Protein AF-A0A0F9DWB9-F1 (afdb_monomer_lite)

Structure (mmCIF, N/CA/C/O backbone):
data_AF-A0A0F9DWB9-F1
#
_entry.id   AF-A0A0F9DWB9-F1
#
loop_
_atom_site.group_PDB
_atom_site.id
_atom_site.type_symbol
_atom_site.label_atom_id
_atom_site.label_alt_id
_atom_site.label_comp_id
_atom_site.label_asym_id
_atom_site.label_entity_id
_atom_site.label_seq_id
_atom_site.pdbx_PDB_ins_code
_atom_site.Cartn_x
_atom_site.Cartn_y
_atom_site.Cartn_z
_atom_site.occupancy
_atom_site.B_iso_or_equiv
_atom_site.auth_seq_id
_atom_site.auth_comp_id
_atom_site.auth_asym_id
_atom_site.auth_atom_id
_atom_site.pdbx_PDB_model_num
ATOM 1 N N . ASP A 1 1 ? 3.421 6.775 20.051 1.00 46.47 1 ASP A N 1
ATOM 2 C CA . ASP A 1 1 ? 4.162 7.580 19.074 1.00 46.47 1 ASP A CA 1
ATOM 3 C C . ASP A 1 1 ? 4.202 6.800 17.768 1.00 46.47 1 ASP A C 1
ATOM 5 O O . ASP A 1 1 ? 5.053 5.937 17.593 1.00 46.47 1 ASP A O 1
ATOM 9 N N . LEU A 1 2 ? 3.159 6.958 16.949 1.00 48.91 2 LEU A N 1
ATOM 10 C CA . LEU A 1 2 ? 3.102 6.406 15.597 1.00 48.91 2 LEU A CA 1
ATOM 11 C C . LEU A 1 2 ? 3.330 7.611 14.685 1.00 48.91 2 LEU A C 1
ATOM 13 O O . LEU A 1 2 ? 2.438 8.437 14.523 1.00 48.91 2 LEU A O 1
ATOM 17 N N . GLN A 1 3 ? 4.557 7.777 14.210 1.00 56.69 3 GLN A N 1
ATOM 18 C CA . GLN A 1 3 ? 4.894 8.837 13.265 1.00 56.69 3 GLN A CA 1
ATOM 19 C C . GLN A 1 3 ? 4.605 8.326 11.853 1.00 56.69 3 GLN A C 1
ATOM 21 O O . GLN A 1 3 ? 4.790 7.137 11.589 1.00 56.69 3 GLN A O 1
ATOM 26 N N . VAL A 1 4 ? 4.173 9.206 10.946 1.00 58.97 4 VAL A N 1
ATOM 27 C CA . VAL A 1 4 ? 4.210 8.913 9.506 1.00 58.97 4 VAL A CA 1
ATOM 28 C C . VAL A 1 4 ? 5.681 8.723 9.149 1.00 58.97 4 VAL A C 1
ATOM 30 O O . VAL A 1 4 ? 6.466 9.668 9.200 1.00 58.97 4 VAL A O 1
ATOM 33 N N . VAL A 1 5 ? 6.091 7.484 8.887 1.00 57.12 5 VAL A N 1
ATOM 34 C CA . VAL A 1 5 ? 7.495 7.175 8.608 1.00 57.12 5 VAL A CA 1
ATOM 35 C C . VAL A 1 5 ? 7.701 7.284 7.097 1.00 57.12 5 VAL A C 1
ATOM 37 O O . VAL A 1 5 ? 7.532 6.318 6.363 1.00 57.12 5 VAL A O 1
ATOM 40 N N . GLY A 1 6 ? 7.991 8.504 6.643 1.00 54.81 6 GLY A N 1
ATOM 41 C CA . GLY A 1 6 ? 8.029 8.894 5.231 1.00 54.81 6 GLY A CA 1
ATOM 42 C C . GLY A 1 6 ? 9.441 9.071 4.676 1.00 54.81 6 GLY A C 1
ATOM 43 O O . GLY A 1 6 ? 9.867 10.189 4.393 1.00 54.81 6 GLY A O 1
ATOM 44 N N . SER A 1 7 ? 10.195 7.986 4.514 1.00 52.62 7 SER A N 1
ATOM 45 C CA . SER A 1 7 ? 11.417 8.027 3.706 1.00 52.62 7 SER A CA 1
ATOM 46 C C . SER A 1 7 ? 11.700 6.661 3.102 1.00 52.62 7 SER A C 1
ATOM 48 O O . SER A 1 7 ? 11.925 5.694 3.832 1.00 52.62 7 SER A O 1
ATOM 50 N N . SER A 1 8 ? 11.776 6.612 1.771 1.00 56.91 8 SER A N 1
ATOM 51 C CA . SER A 1 8 ? 12.168 5.459 0.946 1.00 56.91 8 SER A CA 1
ATOM 52 C C . SER A 1 8 ? 13.609 4.964 1.185 1.00 56.91 8 SER A C 1
ATOM 54 O O . SER A 1 8 ? 14.171 4.235 0.3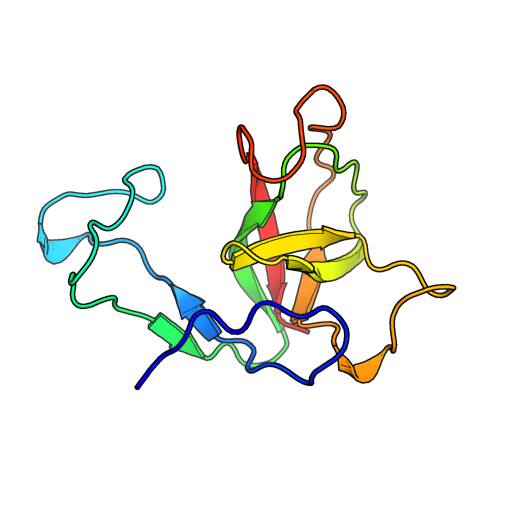73 1.00 56.91 8 SER A O 1
ATOM 56 N N . ALA A 1 9 ? 14.231 5.346 2.301 1.00 60.31 9 ALA A N 1
ATOM 57 C CA . ALA A 1 9 ? 15.582 4.957 2.686 1.00 60.31 9 ALA A CA 1
ATOM 58 C C . ALA A 1 9 ? 15.664 4.287 4.069 1.00 60.31 9 ALA A C 1
ATOM 60 O O . ALA A 1 9 ? 16.748 3.871 4.471 1.00 60.31 9 ALA A O 1
ATOM 61 N N . THR A 1 10 ? 14.564 4.191 4.829 1.00 65.88 10 THR A N 1
ATOM 62 C CA . THR A 1 10 ? 14.591 3.625 6.192 1.00 65.88 10 THR A CA 1
ATOM 63 C C . THR A 1 10 ? 13.651 2.430 6.302 1.00 65.88 10 THR A C 1
ATOM 65 O O . THR A 1 10 ? 12.499 2.556 5.900 1.00 65.88 10 THR A O 1
ATOM 68 N N . PRO A 1 11 ? 14.086 1.289 6.874 1.00 71.94 11 PRO A N 1
ATOM 69 C CA . PRO A 1 11 ? 13.202 0.161 7.146 1.00 71.94 11 PRO A CA 1
ATOM 70 C C . PRO A 1 11 ? 11.989 0.591 7.972 1.00 71.94 11 PRO A C 1
ATOM 72 O O . PRO A 1 11 ? 12.119 1.230 9.019 1.00 71.94 11 PRO A O 1
ATOM 75 N N . VAL A 1 12 ? 10.810 0.206 7.502 1.00 77.56 12 VAL A N 1
ATOM 76 C CA . VAL A 1 12 ? 9.520 0.629 8.047 1.00 77.56 12 VAL A CA 1
ATOM 77 C C . VAL A 1 12 ? 8.727 -0.576 8.513 1.00 77.56 12 VAL A C 1
ATOM 79 O O . VAL A 1 12 ? 8.862 -1.683 7.992 1.00 77.56 12 VAL A O 1
ATOM 82 N N . ARG A 1 13 ? 7.898 -0.377 9.541 1.00 82.81 13 ARG A N 1
ATOM 83 C CA . ARG A 1 13 ? 6.979 -1.431 9.977 1.00 82.81 13 ARG A CA 1
ATOM 84 C C . ARG A 1 13 ? 5.900 -1.606 8.915 1.00 82.81 13 ARG A C 1
ATOM 86 O O . ARG A 1 13 ? 5.379 -0.619 8.410 1.00 82.81 13 ARG A O 1
ATOM 93 N N . LYS A 1 14 ? 5.507 -2.856 8.667 1.00 88.44 14 LYS A N 1
ATOM 94 C CA . LYS A 1 14 ? 4.348 -3.234 7.841 1.00 88.44 14 LYS A CA 1
ATOM 95 C C . LYS A 1 14 ? 3.052 -2.967 8.612 1.00 88.44 14 LYS A C 1
ATOM 97 O O . LYS A 1 14 ? 2.318 -3.885 8.972 1.00 88.44 14 LYS A O 1
ATOM 102 N N . ALA A 1 15 ? 2.867 -1.710 8.997 1.00 89.94 15 ALA A N 1
ATOM 103 C CA . ALA A 1 15 ? 1.742 -1.233 9.775 1.00 89.94 15 ALA A CA 1
ATOM 104 C C . ALA A 1 15 ? 0.875 -0.333 8.899 1.00 89.94 15 ALA A C 1
ATOM 106 O O . ALA A 1 15 ? 1.391 0.582 8.264 1.00 89.94 15 ALA A O 1
ATOM 107 N N . PHE A 1 16 ? -0.426 -0.588 8.895 1.00 91.50 16 PHE A N 1
ATOM 108 C CA . PHE A 1 16 ? -1.384 0.104 8.043 1.00 91.50 16 PHE A CA 1
ATOM 109 C C . PHE A 1 16 ? -2.504 0.682 8.898 1.00 91.50 16 PHE A C 1
ATOM 111 O O . PHE A 1 16 ? -2.956 0.041 9.853 1.00 91.50 16 PHE A O 1
ATOM 118 N N . ALA A 1 17 ? -2.930 1.901 8.573 1.00 92.00 17 ALA A N 1
ATOM 119 C CA . ALA A 1 17 ? -4.105 2.497 9.189 1.00 92.00 17 ALA A CA 1
ATOM 120 C C . ALA A 1 17 ? -5.353 1.691 8.797 1.00 92.00 17 ALA A C 1
ATOM 122 O O . ALA A 1 17 ? -5.502 1.276 7.650 1.00 92.00 17 ALA A O 1
ATOM 123 N N . LEU A 1 18 ? -6.230 1.452 9.767 1.00 92.56 18 LEU A N 1
ATOM 124 C CA . LEU A 1 18 ? -7.564 0.902 9.533 1.00 92.56 18 LEU A CA 1
ATOM 125 C C . LEU A 1 18 ? -8.552 2.052 9.340 1.00 92.56 18 LEU A C 1
ATOM 127 O O . LEU A 1 18 ? -8.249 3.179 9.708 1.00 92.56 18 LEU A O 1
ATOM 131 N N . GLU A 1 19 ? -9.739 1.781 8.815 1.00 91.19 19 GLU A N 1
ATOM 132 C CA . GLU A 1 19 ? -10.829 2.764 8.748 1.00 91.19 19 GLU A CA 1
ATOM 133 C C . GLU A 1 19 ? -11.409 3.087 10.139 1.00 91.19 19 GLU A C 1
ATOM 135 O O . GLU A 1 19 ? -11.339 2.270 11.075 1.00 91.19 19 GLU A O 1
ATOM 140 N N . ASN A 1 20 ? -11.990 4.281 10.292 1.00 90.94 20 ASN A N 1
ATOM 141 C CA . ASN A 1 20 ? -12.596 4.735 11.546 1.00 90.94 20 ASN A CA 1
ATOM 142 C C . ASN A 1 20 ? -14.093 4.383 11.635 1.00 90.94 20 ASN A C 1
ATOM 144 O O . ASN A 1 20 ? -14.951 5.213 11.935 1.00 90.94 20 ASN A O 1
ATOM 148 N N . ASP A 1 21 ? -14.384 3.098 11.433 1.00 88.94 21 ASP A N 1
ATOM 149 C CA . ASP A 1 21 ? -15.733 2.518 11.468 1.00 88.94 21 ASP A CA 1
ATOM 150 C C . ASP A 1 21 ? -16.544 2.848 12.739 1.00 88.94 21 ASP A C 1
ATOM 152 O O . ASP A 1 21 ? -17.772 2.908 12.699 1.00 88.94 21 ASP A O 1
ATOM 156 N N . LEU A 1 22 ? -15.872 3.109 13.865 1.00 86.75 22 LEU A N 1
ATOM 157 C CA . LEU A 1 22 ? -16.482 3.433 15.157 1.00 86.75 22 LEU A CA 1
ATOM 158 C C . LEU A 1 22 ? -17.316 4.716 15.123 1.00 86.75 22 LEU A C 1
ATOM 160 O O . LEU A 1 22 ? -18.239 4.851 15.930 1.00 86.75 22 LEU A O 1
ATOM 164 N N . ILE A 1 23 ? -16.993 5.646 14.222 1.00 88.56 23 ILE A N 1
ATOM 165 C CA . ILE A 1 23 ? -17.739 6.898 14.037 1.00 88.56 23 ILE A CA 1
ATOM 166 C C . ILE A 1 23 ? -18.493 6.957 12.703 1.00 88.56 23 ILE A C 1
ATOM 168 O O . ILE A 1 23 ? -19.151 7.956 12.427 1.00 88.56 23 ILE A O 1
ATOM 172 N N . GLY A 1 24 ? -18.479 5.864 11.933 1.00 89.62 24 GLY A N 1
ATOM 173 C CA . GLY A 1 24 ? -19.178 5.743 10.652 1.00 89.62 24 GLY A CA 1
ATOM 174 C C . GLY A 1 24 ? -18.351 6.121 9.422 1.00 89.62 24 GLY A C 1
ATOM 175 O O . GLY A 1 24 ? -18.902 6.101 8.324 1.00 89.62 24 GLY A O 1
ATOM 176 N N . ASP A 1 25 ? -17.064 6.417 9.601 1.00 92.31 25 ASP A N 1
ATOM 177 C CA . ASP A 1 25 ? -16.140 6.748 8.517 1.00 92.31 25 ASP A CA 1
ATOM 178 C C . ASP A 1 25 ? -15.651 5.472 7.817 1.00 92.31 25 ASP A C 1
ATOM 180 O O . ASP A 1 25 ? -15.325 4.466 8.459 1.00 92.31 25 ASP A O 1
ATOM 184 N N . GLY A 1 26 ? -15.595 5.518 6.490 1.00 89.00 26 GLY A N 1
ATOM 185 C CA . GLY A 1 26 ? -15.034 4.471 5.649 1.00 89.00 26 GLY A CA 1
ATOM 186 C C . GLY A 1 26 ? -13.586 4.749 5.257 1.00 89.00 26 GLY A C 1
ATOM 187 O O . GLY A 1 26 ? -12.972 5.740 5.637 1.00 89.00 26 GLY A O 1
ATOM 188 N N . ILE A 1 27 ? -13.029 3.863 4.437 1.00 86.38 27 ILE A N 1
ATOM 189 C CA . ILE A 1 27 ? -11.652 3.987 3.941 1.00 86.38 27 ILE A CA 1
ATOM 190 C C . ILE A 1 27 ? -11.374 5.271 3.130 1.00 86.38 27 ILE A C 1
ATOM 192 O O . ILE A 1 27 ? -10.228 5.698 3.105 1.00 86.38 27 ILE A O 1
ATOM 196 N N . ASP A 1 28 ? -12.371 5.896 2.486 1.00 87.88 28 ASP A N 1
ATOM 197 C CA . ASP A 1 28 ? -12.168 7.157 1.736 1.00 87.88 28 ASP A CA 1
ATOM 198 C C . ASP A 1 28 ? -12.176 8.404 2.633 1.00 87.88 28 ASP A C 1
ATOM 200 O O . ASP A 1 28 ? -11.870 9.502 2.162 1.00 87.88 28 ASP A O 1
ATOM 204 N N . ASP A 1 29 ? -12.545 8.252 3.905 1.00 89.00 29 ASP A N 1
ATOM 205 C CA . ASP A 1 29 ? -12.641 9.360 4.841 1.00 89.00 29 ASP A CA 1
ATOM 206 C C . ASP A 1 29 ? -11.277 9.609 5.491 1.00 89.00 29 ASP A C 1
ATOM 208 O O . ASP A 1 29 ? -10.662 8.736 6.112 1.00 89.00 29 ASP A O 1
ATOM 212 N N . ALA A 1 30 ? -10.774 10.829 5.313 1.00 87.38 30 ALA A N 1
ATOM 213 C CA . ALA A 1 30 ? -9.472 11.213 5.827 1.00 87.38 30 ALA A CA 1
ATOM 214 C C . ALA A 1 30 ? -9.520 11.425 7.345 1.00 87.38 30 ALA A C 1
ATOM 216 O O . ALA A 1 30 ? -10.348 12.181 7.855 1.00 87.38 30 ALA A O 1
ATOM 217 N N . TYR A 1 31 ? -8.550 10.847 8.051 1.00 86.31 31 TYR A N 1
ATOM 218 C CA . TYR A 1 31 ? -8.290 11.176 9.449 1.00 86.31 31 TYR A CA 1
ATOM 219 C C . TYR A 1 31 ? -7.930 12.657 9.610 1.00 86.31 31 TYR A C 1
ATOM 221 O O . TYR A 1 31 ? -7.098 13.192 8.869 1.00 86.31 31 TYR A O 1
ATOM 229 N N . ALA A 1 32 ? -8.504 13.319 10.615 1.00 87.12 32 ALA A N 1
ATOM 230 C CA . ALA A 1 32 ? -8.123 14.676 10.962 1.00 87.12 32 ALA A CA 1
ATOM 231 C C . ALA A 1 32 ? -6.809 14.696 11.758 1.00 87.12 32 ALA A C 1
ATOM 233 O O . ALA A 1 32 ? -6.416 13.748 12.444 1.00 87.12 32 ALA A O 1
ATOM 234 N N . ALA A 1 33 ? -6.106 15.826 11.688 1.00 85.94 33 ALA A N 1
ATOM 235 C CA . ALA A 1 33 ? -4.896 16.019 12.472 1.00 85.94 33 ALA A CA 1
ATOM 236 C C . ALA A 1 33 ? -5.207 15.940 13.978 1.00 85.94 33 ALA A C 1
ATOM 238 O O . ALA A 1 33 ? -6.036 16.690 14.491 1.00 85.94 33 ALA A O 1
ATOM 239 N N . GLY A 1 34 ? -4.489 15.068 14.688 1.00 87.38 34 GLY A N 1
ATOM 240 C CA . GLY A 1 34 ? -4.694 14.823 16.119 1.00 87.38 34 GLY A CA 1
ATOM 241 C C . GLY A 1 34 ? -5.655 13.677 16.435 1.00 87.38 34 GLY A C 1
ATOM 242 O O . GLY A 1 34 ? -5.793 13.333 17.611 1.00 87.38 34 GLY A O 1
ATOM 243 N N . ASP A 1 35 ? -6.261 13.052 15.422 1.00 88.56 35 ASP A N 1
ATOM 244 C CA . ASP A 1 35 ? -7.107 11.884 15.631 1.00 88.56 35 ASP A CA 1
ATOM 245 C C . ASP A 1 35 ? -6.309 10.685 16.145 1.00 88.56 35 ASP A C 1
ATOM 247 O O . ASP A 1 35 ? -5.144 10.452 15.808 1.00 88.56 35 ASP A O 1
ATOM 251 N N . THR A 1 36 ? -6.974 9.881 16.973 1.00 89.31 36 THR A N 1
ATOM 252 C CA . THR A 1 36 ? -6.449 8.574 17.361 1.00 89.31 36 THR A CA 1
ATOM 253 C C . THR A 1 36 ? -6.735 7.577 16.247 1.00 89.31 36 THR A C 1
ATOM 255 O O . THR A 1 36 ? -7.882 7.202 16.021 1.00 89.31 36 THR A O 1
ATOM 258 N N . VAL A 1 37 ? -5.678 7.122 15.580 1.00 89.81 37 VAL A N 1
ATOM 259 C CA . VAL A 1 37 ? -5.767 6.198 14.445 1.00 89.81 37 VAL A CA 1
ATOM 260 C C . VAL A 1 37 ? -5.647 4.753 14.924 1.00 89.81 37 VAL A C 1
ATOM 262 O O . VAL A 1 37 ? -4.676 4.381 15.593 1.00 89.81 37 VAL A O 1
ATOM 265 N N . LYS A 1 38 ? -6.614 3.908 14.550 1.00 92.06 38 LYS A N 1
ATOM 266 C CA . LYS A 1 38 ? -6.462 2.452 14.668 1.00 92.06 38 LYS A CA 1
ATOM 267 C C . LYS A 1 38 ? -5.524 1.972 13.566 1.00 92.06 38 LYS A C 1
ATOM 269 O O . LYS A 1 38 ? -5.666 2.364 12.414 1.00 92.06 38 LYS A O 1
ATOM 274 N N . TYR A 1 39 ? -4.602 1.083 13.906 1.00 91.75 39 TYR A N 1
ATOM 275 C CA . TYR A 1 39 ? -3.697 0.479 12.936 1.00 91.75 39 TYR A CA 1
ATOM 276 C C . TYR A 1 39 ? -3.589 -1.023 13.170 1.00 91.75 39 TYR A C 1
ATOM 278 O O . TYR A 1 39 ? -3.823 -1.517 14.276 1.00 91.75 39 TYR A O 1
ATOM 286 N N . ILE A 1 40 ? -3.198 -1.739 12.125 1.00 92.50 40 ILE A N 1
ATOM 287 C CA . ILE A 1 40 ? -2.851 -3.154 12.175 1.00 92.50 40 ILE A CA 1
ATOM 288 C C . ILE A 1 40 ? -1.390 -3.329 11.775 1.00 92.50 40 ILE A C 1
ATOM 290 O O . ILE A 1 40 ? -0.892 -2.613 10.912 1.00 92.50 40 ILE A O 1
ATOM 294 N N . VAL A 1 41 ? -0.693 -4.273 12.407 1.00 92.69 41 VAL A N 1
ATOM 295 C CA . VAL A 1 41 ? 0.606 -4.759 11.930 1.00 92.69 41 VAL A CA 1
ATOM 296 C C . VAL A 1 41 ? 0.348 -6.046 11.164 1.00 92.69 41 VAL A C 1
ATOM 298 O O . VAL A 1 41 ? -0.090 -7.034 11.752 1.00 92.69 41 VAL A O 1
ATOM 301 N N . CYS A 1 42 ? 0.591 -6.021 9.861 1.00 92.50 42 CYS A N 1
ATOM 302 C CA . CYS A 1 42 ? 0.291 -7.132 8.975 1.00 92.50 42 CYS A CA 1
ATOM 303 C C . CYS A 1 42 ? 1.450 -8.142 8.977 1.00 92.50 42 CYS A C 1
ATOM 305 O O . CYS A 1 42 ? 2.579 -7.765 8.643 1.00 92.50 42 CYS A O 1
ATOM 307 N N . PRO A 1 43 ? 1.218 -9.420 9.335 1.00 92.62 43 PRO A N 1
ATOM 308 C CA . PRO A 1 43 ? 2.163 -10.479 9.004 1.00 92.62 43 PRO A CA 1
ATOM 309 C C . PRO A 1 43 ? 2.245 -10.666 7.482 1.00 92.62 43 PRO A C 1
ATOM 311 O O . PRO A 1 43 ? 1.314 -10.308 6.754 1.00 92.62 43 PRO A O 1
ATOM 314 N N . ALA A 1 44 ? 3.345 -11.260 7.017 1.00 93.94 44 ALA A N 1
ATOM 315 C CA . ALA A 1 44 ? 3.532 -11.582 5.605 1.00 93.94 44 ALA A CA 1
A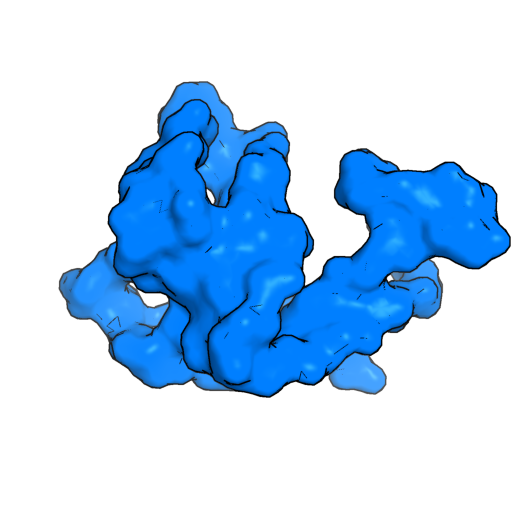TOM 316 C C . ALA A 1 44 ? 2.371 -12.441 5.075 1.00 93.94 44 ALA A C 1
ATOM 318 O O . ALA A 1 44 ? 1.906 -13.350 5.771 1.00 93.94 44 ALA A O 1
ATOM 319 N N . GLY A 1 45 ? 1.900 -12.143 3.865 1.00 93.88 45 GLY A N 1
ATOM 320 C CA . GLY A 1 45 ? 0.758 -12.817 3.245 1.00 93.88 45 GLY A CA 1
ATOM 321 C C . GLY A 1 45 ? -0.612 -12.226 3.595 1.00 93.88 45 GLY A C 1
ATOM 322 O O . GLY A 1 45 ? -1.630 -12.729 3.127 1.00 93.88 45 GLY A O 1
ATOM 323 N N . THR A 1 46 ? -0.680 -11.180 4.427 1.00 97.06 46 THR A N 1
ATOM 324 C CA . THR A 1 46 ? -1.963 -10.527 4.739 1.00 97.06 46 THR A CA 1
ATOM 325 C C . THR A 1 46 ? -2.423 -9.682 3.559 1.00 97.06 46 THR A C 1
ATOM 327 O O . THR A 1 46 ? -1.711 -8.768 3.150 1.00 97.06 46 THR A O 1
ATOM 330 N N . GLU A 1 47 ? -3.631 -9.936 3.063 1.00 96.88 47 GLU A N 1
ATOM 331 C CA . GLU A 1 47 ? -4.259 -9.110 2.032 1.00 96.88 47 GLU A CA 1
ATOM 332 C C . GLU A 1 47 ? -5.003 -7.925 2.659 1.00 96.88 47 GLU A C 1
ATOM 334 O O . GLU A 1 47 ? -5.827 -8.103 3.560 1.00 96.88 47 GLU A O 1
ATOM 339 N N . ILE A 1 48 ? -4.729 -6.715 2.174 1.00 95.75 48 ILE A N 1
ATOM 340 C CA . ILE A 1 48 ? -5.380 -5.478 2.622 1.00 95.75 48 ILE A CA 1
ATOM 341 C C . ILE A 1 48 ? -5.650 -4.543 1.442 1.00 95.75 48 ILE A C 1
ATOM 343 O O . ILE A 1 48 ? -5.032 -4.652 0.382 1.00 95.75 48 ILE A O 1
ATOM 347 N N . TYR A 1 49 ? -6.556 -3.590 1.648 1.00 96.19 49 TYR A N 1
ATOM 348 C CA . TYR A 1 49 ? -6.615 -2.392 0.818 1.00 96.19 49 TYR A CA 1
ATOM 349 C C . TYR A 1 49 ? -5.675 -1.330 1.386 1.00 96.19 49 TYR A C 1
ATOM 351 O O . TYR A 1 49 ? -5.631 -1.117 2.596 1.00 96.19 49 TYR A O 1
ATOM 359 N N . ALA A 1 50 ? -4.953 -0.660 0.498 1.00 95.31 50 ALA A N 1
ATOM 360 C CA . ALA A 1 50 ? -4.111 0.489 0.795 1.00 95.31 50 ALA A CA 1
ATOM 361 C C . ALA A 1 50 ? -4.326 1.578 -0.266 1.00 95.31 50 ALA A C 1
ATOM 363 O O . ALA A 1 50 ? -5.058 1.375 -1.240 1.00 95.31 50 ALA A O 1
ATOM 364 N N . PHE A 1 51 ? -3.677 2.723 -0.081 1.00 95.00 51 PHE A N 1
ATOM 365 C CA . PHE A 1 51 ? -3.664 3.804 -1.059 1.00 95.00 51 PHE A CA 1
ATOM 366 C C . PHE A 1 51 ? -2.381 3.776 -1.882 1.00 95.00 51 PHE A C 1
ATOM 368 O O . PHE A 1 51 ? -1.298 3.659 -1.322 1.00 95.00 5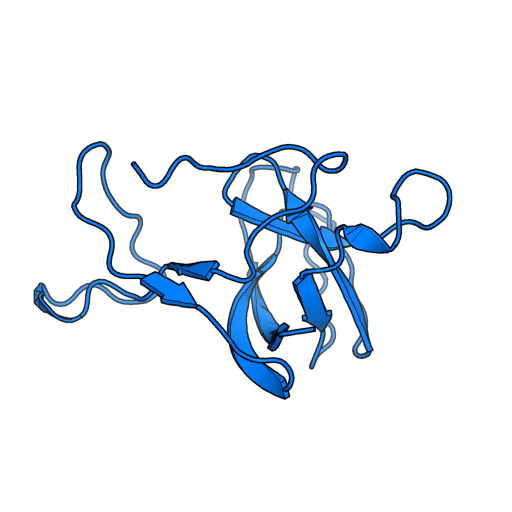1 PHE A O 1
ATOM 375 N N . LEU A 1 52 ? -2.513 3.883 -3.200 1.00 95.50 52 LEU A N 1
ATOM 376 C CA . LEU A 1 52 ? -1.436 4.101 -4.156 1.00 95.50 52 LEU A CA 1
ATOM 377 C C . LEU A 1 52 ? -1.309 5.605 -4.420 1.00 95.50 52 LEU A C 1
ATOM 379 O O . LEU A 1 52 ? -2.326 6.269 -4.650 1.00 95.50 52 LEU A O 1
ATOM 383 N N . ASP A 1 53 ? -0.081 6.116 -4.385 1.00 94.12 53 ASP A N 1
ATOM 384 C CA . ASP A 1 53 ? 0.217 7.524 -4.629 1.00 94.12 53 ASP A CA 1
ATOM 385 C C . ASP A 1 53 ? -0.138 7.927 -6.070 1.00 94.12 53 ASP A C 1
ATOM 387 O O . ASP A 1 53 ? -0.137 7.117 -7.003 1.00 94.12 53 ASP A O 1
ATOM 391 N N . GLY A 1 54 ? -0.449 9.205 -6.259 1.00 93.81 54 GLY A N 1
ATOM 392 C CA . GLY A 1 54 ? -0.652 9.772 -7.584 1.00 93.81 54 GLY A CA 1
ATOM 393 C C . GLY A 1 54 ? 0.631 9.707 -8.417 1.00 93.81 54 GLY A C 1
ATOM 394 O O . GLY A 1 54 ? 1.736 9.855 -7.907 1.00 93.81 54 GLY A O 1
ATOM 395 N N . GLY A 1 55 ? 0.499 9.498 -9.726 1.00 92.88 55 GLY A N 1
ATOM 396 C CA . GLY A 1 55 ? 1.654 9.390 -10.626 1.00 92.88 55 GLY A CA 1
ATOM 397 C C . GLY A 1 55 ? 2.154 7.957 -10.820 1.00 92.88 55 GLY A C 1
ATOM 398 O O . GLY A 1 55 ? 2.921 7.704 -11.749 1.00 92.88 55 GLY A O 1
ATOM 399 N N . GLU A 1 56 ? 1.641 7.008 -10.040 1.00 95.38 56 GLU A N 1
ATOM 400 C CA . GLU A 1 56 ? 2.032 5.605 -10.103 1.00 95.38 56 GLU A CA 1
ATOM 401 C C . GLU A 1 56 ? 1.269 4.809 -11.174 1.00 95.38 56 GLU A C 1
ATOM 403 O O . GLU A 1 56 ? 0.092 5.041 -11.477 1.00 95.38 56 GLU A O 1
ATOM 408 N N . ASN A 1 57 ? 1.954 3.816 -11.736 1.00 96.31 57 ASN A N 1
ATOM 409 C CA . ASN A 1 57 ? 1.380 2.818 -12.632 1.00 96.31 57 ASN A CA 1
ATOM 410 C C . ASN A 1 57 ? 1.980 1.457 -12.296 1.00 96.31 57 ASN A C 1
ATOM 412 O O . ASN A 1 57 ? 3.121 1.178 -12.662 1.00 96.31 57 ASN A O 1
ATOM 416 N N . VAL A 1 58 ? 1.200 0.631 -11.607 1.00 97.69 58 VAL A N 1
ATOM 417 C CA . VAL A 1 58 ? 1.654 -0.649 -11.066 1.00 97.69 58 VAL A CA 1
ATOM 418 C C . VAL A 1 58 ? 0.897 -1.806 -11.695 1.00 97.69 58 VAL A C 1
ATOM 420 O O . VAL A 1 58 ? -0.298 -1.730 -11.993 1.00 97.69 58 VAL A O 1
ATOM 423 N N . SER A 1 59 ? 1.613 -2.902 -11.887 1.00 98.25 59 SER A N 1
ATOM 424 C CA . SER A 1 59 ? 1.099 -4.197 -12.304 1.00 98.25 59 SER A CA 1
ATOM 425 C C . SER A 1 59 ? 0.981 -5.134 -11.109 1.00 98.25 59 SER A C 1
ATOM 427 O O . SER A 1 59 ? 1.652 -4.982 -10.090 1.00 98.25 59 SER A O 1
ATOM 429 N N . LYS A 1 60 ? 0.149 -6.169 -11.248 1.00 98.12 60 LYS A N 1
ATOM 430 C CA . LYS A 1 60 ? 0.088 -7.242 -10.254 1.00 98.12 60 LYS A CA 1
ATOM 431 C C . LYS A 1 60 ? 1.473 -7.880 -10.081 1.00 98.12 60 LYS A C 1
ATOM 433 O O . LYS A 1 60 ? 2.065 -8.329 -11.059 1.00 98.12 60 LYS A O 1
ATOM 438 N N . GLY A 1 61 ? 1.919 -7.995 -8.836 1.00 97.62 61 GLY A N 1
ATOM 439 C CA . GLY A 1 61 ? 3.216 -8.538 -8.446 1.00 97.62 61 GLY A CA 1
ATOM 440 C C . GLY A 1 61 ? 4.301 -7.482 -8.244 1.00 97.62 61 GLY A C 1
ATOM 441 O O . GLY A 1 61 ? 5.353 -7.828 -7.711 1.00 97.62 61 GLY A O 1
ATOM 442 N N . ASP A 1 62 ? 4.058 -6.220 -8.610 1.00 98.12 62 ASP A N 1
ATOM 443 C CA . ASP A 1 62 ? 5.027 -5.152 -8.371 1.00 98.12 62 ASP A CA 1
ATOM 444 C C . ASP A 1 62 ? 5.243 -4.960 -6.867 1.00 98.12 62 ASP A C 1
ATOM 446 O O . ASP A 1 62 ? 4.294 -4.958 -6.074 1.00 98.12 62 ASP A O 1
ATOM 450 N N . ALA A 1 63 ? 6.509 -4.818 -6.477 1.00 96.94 63 ALA A N 1
ATOM 451 C CA . ALA A 1 63 ? 6.884 -4.499 -5.109 1.00 96.94 63 ALA A CA 1
ATOM 452 C C . ALA A 1 63 ? 6.549 -3.034 -4.806 1.00 96.94 63 ALA A C 1
ATOM 454 O O . ALA A 1 63 ? 6.771 -2.151 -5.635 1.00 96.94 63 ALA A O 1
ATOM 455 N N . LEU A 1 64 ? 6.038 -2.781 -3.604 1.00 95.62 64 LEU A N 1
ATOM 456 C CA . LEU A 1 64 ? 5.575 -1.472 -3.161 1.00 95.62 64 LEU A CA 1
ATOM 457 C C . LEU A 1 64 ? 6.296 -1.047 -1.884 1.00 95.62 64 LEU A C 1
ATOM 459 O O . LEU A 1 64 ? 6.549 -1.854 -0.980 1.00 95.62 64 LEU A O 1
ATOM 463 N N . ILE A 1 65 ? 6.592 0.245 -1.810 1.00 93.69 65 ILE A N 1
ATOM 464 C CA . ILE A 1 65 ? 7.218 0.904 -0.662 1.00 93.69 65 ILE A CA 1
ATOM 465 C C . ILE A 1 65 ? 6.336 2.071 -0.203 1.00 93.69 65 ILE A C 1
ATOM 467 O O . ILE A 1 65 ? 5.544 2.569 -1.004 1.00 93.69 65 ILE A O 1
ATOM 471 N N . PRO A 1 66 ? 6.438 2.531 1.053 1.00 91.38 66 PRO A N 1
ATOM 472 C CA . PRO A 1 66 ? 5.682 3.696 1.481 1.00 91.38 66 PRO A CA 1
ATOM 473 C C . PRO A 1 66 ? 6.266 4.983 0.895 1.00 91.38 66 PRO A C 1
ATOM 475 O O . PRO A 1 66 ? 7.485 5.155 0.795 1.00 91.38 66 PRO A O 1
ATOM 478 N N . SER A 1 67 ? 5.375 5.900 0.547 1.00 87.25 67 SER A N 1
ATOM 479 C CA . SER A 1 67 ? 5.675 7.271 0.161 1.00 87.25 67 SER A CA 1
ATOM 480 C C . SER A 1 67 ? 5.796 8.175 1.402 1.00 87.25 67 SER A C 1
ATOM 482 O O . SER A 1 67 ? 5.705 7.737 2.553 1.00 87.25 67 SER A O 1
ATOM 484 N N . GLY A 1 68 ? 6.005 9.475 1.176 1.00 81.50 68 GLY A N 1
ATOM 485 C CA . GLY A 1 68 ? 6.087 10.469 2.249 1.00 81.50 68 GLY A CA 1
ATOM 486 C C . GLY A 1 68 ? 4.762 10.752 2.969 1.00 81.50 68 GLY A C 1
ATOM 487 O O . GLY A 1 68 ? 4.794 11.237 4.099 1.00 81.50 68 GLY A O 1
ATOM 488 N N . ASP A 1 69 ? 3.618 10.456 2.346 1.00 80.00 69 ASP A N 1
ATOM 489 C CA . ASP A 1 69 ? 2.281 10.748 2.885 1.00 80.00 69 ASP A CA 1
ATOM 490 C C . ASP A 1 69 ? 1.561 9.507 3.451 1.00 80.00 69 ASP A C 1
ATOM 492 O O . ASP A 1 69 ? 0.446 9.614 3.958 1.00 80.00 69 ASP A O 1
ATOM 496 N N . GLY A 1 70 ? 2.217 8.341 3.416 1.00 84.88 70 GLY A N 1
ATOM 497 C CA . GLY A 1 70 ? 1.675 7.069 3.898 1.00 84.88 70 GLY A CA 1
ATOM 498 C C . GLY A 1 70 ? 0.943 6.240 2.839 1.00 84.88 70 GLY A C 1
ATOM 499 O O . GLY A 1 70 ? 0.542 5.114 3.143 1.00 84.88 70 GLY A O 1
ATOM 500 N N . SER A 1 71 ? 0.803 6.745 1.610 1.00 91.75 71 SER A N 1
ATOM 501 C CA . SER A 1 71 ? 0.444 5.925 0.449 1.00 91.75 71 SER A CA 1
ATOM 502 C C . SER A 1 71 ? 1.613 5.039 0.001 1.00 91.75 71 SER A C 1
ATOM 504 O O . SER A 1 71 ? 2.705 5.057 0.571 1.00 91.75 71 SER A O 1
ATOM 506 N N . LEU A 1 72 ? 1.367 4.202 -0.998 1.00 94.25 72 LEU A N 1
ATOM 507 C CA . LEU A 1 72 ? 2.334 3.291 -1.588 1.00 94.25 72 LEU A CA 1
ATOM 508 C C . LEU A 1 72 ? 2.791 3.812 -2.946 1.00 94.25 72 LEU A C 1
ATOM 510 O O . LEU A 1 72 ? 1.990 4.340 -3.710 1.00 94.25 72 LEU A O 1
ATOM 514 N N . LEU A 1 73 ? 4.057 3.589 -3.269 1.00 93.75 73 LEU A N 1
ATOM 515 C CA . LEU A 1 73 ? 4.621 3.845 -4.590 1.00 93.75 73 LEU A CA 1
ATOM 516 C C . LEU A 1 73 ? 5.422 2.637 -5.081 1.00 93.75 73 LEU A C 1
ATOM 518 O O . LEU A 1 73 ? 5.809 1.770 -4.285 1.00 93.75 73 LEU A O 1
ATOM 522 N N . ALA A 1 74 ? 5.653 2.558 -6.391 1.00 95.56 74 ALA A N 1
ATOM 523 C CA . ALA A 1 74 ? 6.374 1.453 -7.001 1.00 95.56 74 ALA A CA 1
ATOM 524 C C . ALA A 1 74 ? 7.830 1.390 -6.517 1.00 95.56 74 ALA A C 1
ATOM 526 O O . ALA A 1 74 ? 8.575 2.374 -6.512 1.00 95.56 74 ALA A O 1
ATOM 527 N N . PHE A 1 75 ? 8.276 0.195 -6.142 1.00 94.81 75 PHE A N 1
ATOM 528 C CA . PHE A 1 75 ? 9.687 -0.063 -5.905 1.00 94.81 75 PHE A CA 1
ATOM 529 C C . PHE A 1 75 ? 10.479 0.096 -7.211 1.00 94.81 75 PHE A C 1
ATOM 531 O O . PHE A 1 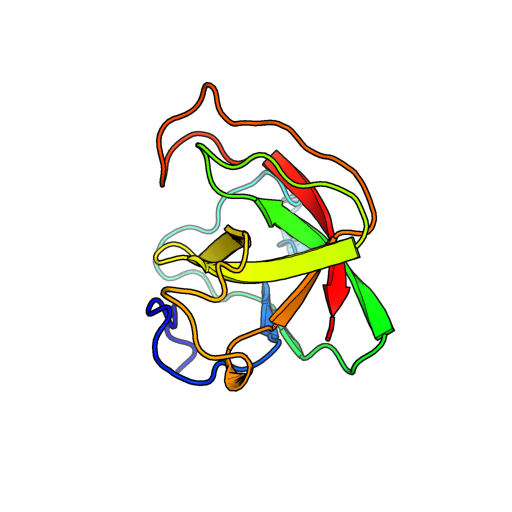75 ? 10.074 -0.380 -8.270 1.00 94.81 75 PHE A O 1
ATOM 538 N N . ILE A 1 76 ? 11.649 0.729 -7.124 1.00 92.50 76 ILE A N 1
ATOM 539 C CA . ILE A 1 76 ? 12.535 0.983 -8.259 1.00 92.50 76 ILE A CA 1
ATOM 540 C C . ILE A 1 76 ? 13.925 0.545 -7.818 1.00 92.50 76 ILE A C 1
ATOM 542 O O . ILE A 1 76 ? 14.558 1.200 -6.995 1.00 92.50 76 ILE A O 1
ATOM 546 N N . GLU A 1 77 ? 14.402 -0.569 -8.366 1.00 90.69 77 GLU A N 1
ATOM 547 C CA . GLU A 1 77 ? 15.646 -1.223 -7.935 1.00 90.69 77 GLU A CA 1
ATOM 548 C C . GLU A 1 77 ? 16.883 -0.312 -8.028 1.00 90.69 77 GLU A C 1
ATOM 550 O O . GLU A 1 77 ? 17.818 -0.448 -7.248 1.00 90.69 77 GLU A O 1
ATOM 555 N N . SER A 1 78 ? 16.892 0.656 -8.950 1.00 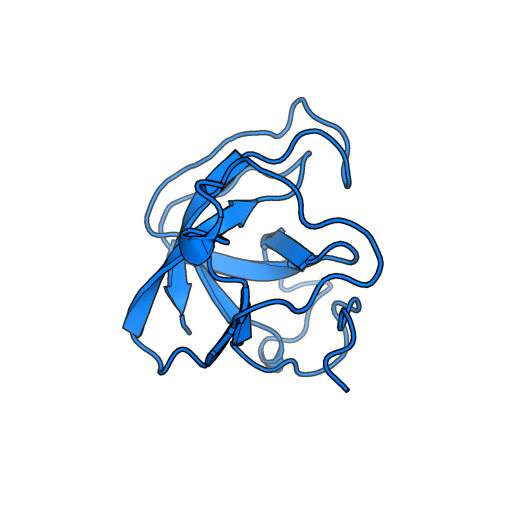90.75 78 SER A N 1
ATOM 556 C CA . SER A 1 78 ? 18.012 1.589 -9.115 1.00 90.75 78 SER A CA 1
ATOM 557 C C . SER A 1 78 ? 18.074 2.701 -8.063 1.00 90.75 78 SER A C 1
ATOM 559 O O . SER A 1 78 ? 19.105 3.369 -7.962 1.00 90.75 78 SER A O 1
ATOM 561 N N . THR A 1 79 ? 16.996 2.931 -7.308 1.00 88.12 79 THR A N 1
ATOM 562 C CA . THR A 1 79 ? 16.898 4.032 -6.333 1.00 88.12 79 THR A CA 1
ATOM 563 C C . THR A 1 79 ? 16.483 3.584 -4.937 1.00 88.12 79 THR A C 1
ATOM 565 O O . THR A 1 79 ? 16.598 4.371 -4.000 1.00 88.12 79 THR A O 1
ATOM 568 N N . HIS A 1 80 ? 15.995 2.353 -4.784 1.00 88.06 80 HIS A N 1
ATOM 569 C CA . HIS A 1 80 ? 15.427 1.831 -3.548 1.00 88.06 80 HIS A CA 1
ATOM 570 C C . HIS A 1 80 ? 16.134 0.544 -3.114 1.00 88.06 80 HIS A C 1
ATOM 572 O O . HIS A 1 80 ? 16.425 -0.336 -3.920 1.00 88.06 80 HIS A O 1
ATOM 578 N N . GLU A 1 81 ? 16.351 0.405 -1.809 1.00 85.62 81 GLU A N 1
ATOM 579 C CA . GLU A 1 81 ? 16.910 -0.810 -1.213 1.00 85.62 81 GLU A CA 1
ATOM 580 C C . GLU A 1 81 ? 15.811 -1.860 -0.998 1.00 85.62 81 GLU A C 1
ATOM 582 O O . GLU A 1 81 ? 14.736 -1.548 -0.496 1.00 85.62 81 GLU A O 1
ATOM 587 N N . ALA A 1 82 ? 16.056 -3.140 -1.288 1.00 83.44 82 ALA A N 1
ATOM 588 C CA . ALA A 1 82 ? 15.017 -4.175 -1.149 1.00 83.44 82 ALA A CA 1
ATOM 589 C C . ALA A 1 82 ? 14.452 -4.308 0.288 1.00 83.44 82 ALA A C 1
ATOM 591 O O . ALA A 1 82 ? 13.328 -4.766 0.486 1.00 83.44 82 ALA A O 1
ATOM 592 N N . GLY A 1 83 ? 15.210 -3.874 1.303 1.00 84.94 83 GLY A N 1
ATOM 593 C CA . GLY A 1 83 ? 14.812 -3.916 2.715 1.00 84.94 83 GLY A CA 1
ATOM 594 C C . GLY A 1 83 ? 13.663 -2.978 3.109 1.00 84.94 83 GLY A C 1
ATOM 595 O O . GLY A 1 83 ? 13.230 -3.023 4.260 1.00 84.94 83 GLY A O 1
ATOM 596 N N . ILE A 1 84 ? 13.179 -2.135 2.191 1.00 88.62 84 ILE A N 1
ATOM 597 C CA . ILE A 1 84 ? 12.063 -1.209 2.433 1.00 88.62 84 ILE A CA 1
ATOM 598 C C . ILE A 1 84 ? 10.749 -1.623 1.756 1.00 88.62 84 ILE A C 1
ATOM 600 O O . ILE A 1 84 ? 9.763 -0.894 1.848 1.00 88.62 84 ILE A O 1
ATOM 604 N N . ILE A 1 85 ? 10.711 -2.789 1.105 1.00 92.81 85 ILE A N 1
ATOM 605 C CA . ILE A 1 85 ? 9.481 -3.344 0.527 1.00 92.81 85 ILE A CA 1
ATOM 606 C C . ILE A 1 85 ? 8.505 -3.701 1.652 1.00 92.81 85 ILE A C 1
ATOM 608 O O . ILE A 1 85 ? 8.835 -4.459 2.570 1.00 92.81 85 ILE A O 1
ATOM 612 N N . VAL A 1 86 ? 7.287 -3.160 1.572 1.00 93.56 86 VAL A N 1
ATOM 613 C CA . VAL A 1 86 ? 6.232 -3.383 2.575 1.00 93.56 86 VAL A CA 1
ATOM 614 C C . VAL A 1 86 ? 5.081 -4.230 2.051 1.00 93.56 86 VAL A C 1
ATOM 616 O O . VAL A 1 86 ? 4.418 -4.889 2.852 1.00 93.56 86 VAL A O 1
ATOM 619 N N . ALA A 1 87 ? 4.853 -4.245 0.737 1.00 96.56 87 ALA A N 1
ATOM 620 C CA . ALA A 1 87 ? 3.768 -5.000 0.131 1.00 96.56 87 ALA A CA 1
ATOM 621 C C . ALA A 1 87 ? 4.036 -5.343 -1.343 1.00 96.56 87 ALA A C 1
ATOM 623 O O . ALA A 1 87 ? 4.930 -4.772 -1.965 1.00 96.56 87 ALA A O 1
ATOM 624 N N . TYR A 1 88 ? 3.228 -6.243 -1.898 1.00 97.75 88 TYR A N 1
ATOM 625 C CA . TYR A 1 88 ? 3.163 -6.559 -3.324 1.00 97.75 88 TYR A CA 1
ATOM 626 C C . TYR A 1 88 ? 1.759 -6.287 -3.864 1.00 97.75 88 TYR A C 1
ATOM 628 O O . TYR A 1 88 ? 0.764 -6.622 -3.220 1.00 97.75 88 TYR A O 1
ATOM 636 N N . ALA A 1 89 ? 1.662 -5.700 -5.055 1.00 98.38 89 ALA A N 1
ATOM 637 C CA . ALA A 1 89 ? 0.382 -5.408 -5.692 1.00 98.38 89 ALA A CA 1
ATOM 638 C C . ALA A 1 89 ? -0.376 -6.697 -6.067 1.00 98.38 89 ALA A C 1
ATOM 640 O O . ALA A 1 89 ? 0.158 -7.575 -6.745 1.00 98.38 89 ALA A O 1
ATOM 641 N N . LEU A 1 90 ? -1.653 -6.805 -5.696 1.00 98.56 90 LEU A N 1
ATOM 642 C CA . LEU A 1 90 ? -2.517 -7.937 -6.070 1.00 98.56 90 LEU A CA 1
ATOM 643 C C . LEU A 1 90 ? -3.356 -7.668 -7.325 1.00 98.56 90 LEU A C 1
ATOM 645 O O . LEU A 1 90 ? -4.011 -8.578 -7.846 1.00 98.56 90 LEU A O 1
ATOM 649 N N . GLU A 1 91 ? -3.300 -6.445 -7.844 1.00 98.38 91 GLU A N 1
ATOM 650 C CA . GLU A 1 91 ? -3.986 -5.997 -9.050 1.00 98.38 91 GLU A CA 1
ATOM 651 C C . GLU A 1 91 ? -3.187 -4.911 -9.778 1.00 98.38 91 GLU A C 1
ATOM 653 O O . GLU A 1 91 ? -2.235 -4.361 -9.232 1.00 98.38 91 GLU A O 1
ATOM 658 N N . ALA A 1 92 ? -3.563 -4.629 -11.026 1.00 98.06 92 ALA A N 1
ATOM 659 C CA . ALA A 1 92 ? -2.994 -3.516 -11.773 1.00 98.06 92 ALA A CA 1
ATOM 660 C C . ALA A 1 92 ? -3.804 -2.242 -11.507 1.00 98.06 92 ALA A C 1
ATOM 662 O O . ALA A 1 92 ? -5.032 -2.261 -11.623 1.00 98.06 92 ALA A O 1
ATOM 663 N N . VAL A 1 93 ? -3.120 -1.142 -11.197 1.00 97.56 93 VAL A N 1
ATOM 664 C CA . VAL A 1 93 ? -3.722 0.179 -10.980 1.00 97.56 93 VAL A CA 1
ATOM 665 C C . VAL A 1 93 ? -2.867 1.215 -11.693 1.00 97.56 93 VAL A C 1
ATOM 667 O O . VAL A 1 93 ? -1.660 1.289 -11.483 1.00 97.56 93 VAL A O 1
ATOM 670 N N . ASN A 1 94 ? -3.507 2.024 -12.534 1.00 96.06 94 ASN A N 1
ATOM 671 C CA . ASN A 1 94 ? -2.853 3.126 -13.223 1.00 96.06 94 ASN A CA 1
ATOM 672 C C . ASN A 1 94 ? -3.498 4.447 -12.802 1.00 96.06 94 ASN A C 1
ATOM 674 O O . ASN A 1 94 ? -4.633 4.738 -13.185 1.00 96.06 94 ASN A O 1
ATOM 678 N N . ILE A 1 95 ? -2.751 5.242 -12.040 1.00 94.19 95 ILE A N 1
ATOM 679 C CA . ILE A 1 95 ? -3.106 6.606 -11.651 1.00 94.19 95 ILE A CA 1
ATOM 680 C C . ILE A 1 95 ? -2.010 7.600 -12.075 1.00 94.19 95 ILE A C 1
ATOM 682 O O . ILE A 1 95 ? -1.866 8.688 -11.517 1.00 94.19 95 ILE A O 1
ATOM 68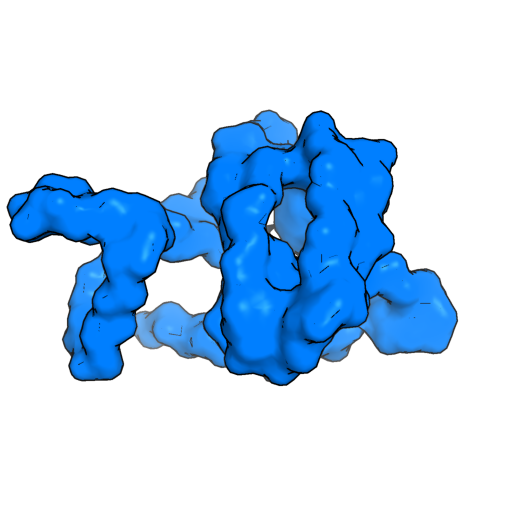6 N N . SER A 1 96 ? -1.277 7.271 -13.146 1.00 92.69 96 SER A N 1
ATOM 687 C CA . SER A 1 96 ? -0.122 8.040 -13.626 1.00 92.69 96 SER A CA 1
ATOM 688 C C . SER A 1 96 ? -0.461 9.439 -14.146 1.00 92.69 96 SER A C 1
ATOM 690 O O . SER A 1 96 ? 0.429 10.241 -14.406 1.00 92.69 96 SER A O 1
ATOM 692 N N . ALA A 1 97 ? -1.746 9.729 -14.358 1.00 91.06 97 ALA A N 1
ATOM 693 C CA . ALA A 1 97 ? -2.223 11.048 -14.763 1.00 91.06 97 ALA A CA 1
ATOM 694 C C . ALA A 1 97 ? -2.362 12.033 -13.586 1.00 91.06 97 ALA A C 1
ATOM 696 O O . ALA A 1 97 ? -2.611 13.215 -13.818 1.00 91.06 97 ALA A O 1
ATOM 697 N N . GLN A 1 98 ? -2.250 11.558 -12.342 1.00 89.06 98 GLN A N 1
ATOM 698 C CA . GLN A 1 98 ? -2.304 12.391 -11.142 1.00 89.06 98 GLN A CA 1
ATOM 699 C C . GLN A 1 98 ? -0.894 12.799 -10.709 1.00 89.06 98 GLN A C 1
ATOM 701 O O . GLN A 1 98 ? 0.085 12.132 -11.029 1.00 89.06 98 GLN A O 1
ATOM 706 N N . SER A 1 99 ? -0.788 13.905 -9.980 1.00 85.56 99 SER A N 1
ATOM 707 C CA . SER A 1 99 ? 0.476 14.315 -9.362 1.00 85.56 99 SER A CA 1
ATOM 708 C C . SER A 1 99 ? 0.763 13.485 -8.109 1.00 85.56 99 SER A C 1
ATOM 710 O O . SER A 1 99 ? -0.177 13.141 -7.395 1.00 85.56 99 SER A O 1
ATOM 712 N N . ALA A 1 100 ? 2.041 13.245 -7.808 1.00 79.12 100 ALA A N 1
ATOM 713 C CA . ALA A 1 100 ? 2.477 12.664 -6.534 1.00 79.12 100 ALA A CA 1
ATOM 714 C C . ALA A 1 100 ? 2.016 13.512 -5.337 1.00 79.12 100 ALA A C 1
ATOM 716 O O . ALA A 1 100 ? 2.033 14.747 -5.408 1.00 79.12 100 ALA A O 1
ATOM 717 N N . GLY A 1 101 ? 1.571 12.854 -4.264 1.00 75.00 101 GLY A N 1
ATOM 718 C CA . GLY A 1 101 ? 0.874 13.469 -3.129 1.00 75.00 101 GLY A CA 1
ATOM 719 C C . GLY A 1 101 ? -0.500 14.060 -3.482 1.00 75.00 101 GLY A C 1
ATOM 720 O O . GLY A 1 101 ? -1.033 14.885 -2.740 1.00 75.00 101 GLY A O 1
ATOM 721 N N . GLY A 1 102 ? -1.029 13.725 -4.663 1.00 78.88 102 GLY A N 1
ATOM 722 C CA . GLY A 1 102 ? -2.312 14.190 -5.182 1.00 78.88 102 GLY A CA 1
ATOM 723 C C . GLY A 1 102 ? -3.445 13.201 -4.909 1.00 78.88 102 GLY A C 1
ATOM 724 O O . GLY A 1 102 ? -3.535 12.602 -3.843 1.00 78.88 102 GLY A O 1
ATOM 725 N N . THR A 1 103 ? -4.349 13.039 -5.880 1.00 85.94 103 THR A N 1
ATOM 726 C CA . THR A 1 103 ? -5.429 12.048 -5.780 1.00 85.94 103 THR A CA 1
ATOM 727 C C . THR A 1 103 ? -4.835 10.644 -5.714 1.00 85.94 103 THR A C 1
ATOM 729 O O . THR A 1 103 ? -4.196 10.202 -6.669 1.00 85.94 103 THR A O 1
ATOM 732 N N . GLN A 1 104 ? -5.087 9.945 -4.613 1.00 90.62 104 GLN A N 1
ATOM 733 C CA . GLN A 1 104 ? -4.692 8.555 -4.419 1.00 90.62 104 GLN A CA 1
ATOM 734 C C . GLN A 1 104 ? -5.733 7.598 -5.023 1.00 90.62 104 GLN A C 1
ATOM 736 O O . GLN A 1 104 ? -6.901 7.952 -5.207 1.00 90.62 104 GLN A O 1
ATOM 741 N N . ALA A 1 105 ? -5.320 6.365 -5.315 1.00 93.81 105 ALA A N 1
ATOM 742 C CA . ALA A 1 105 ? -6.221 5.274 -5.697 1.00 93.81 105 ALA A CA 1
ATOM 743 C C . ALA A 1 105 ? -6.172 4.150 -4.668 1.00 93.81 105 ALA A C 1
ATOM 745 O O . ALA A 1 105 ? -5.117 3.855 -4.118 1.00 93.81 105 ALA A O 1
ATOM 746 N N . ARG A 1 106 ? -7.293 3.459 -4.449 1.00 95.25 106 ARG A N 1
ATOM 747 C CA . ARG A 1 106 ? -7.266 2.206 -3.689 1.00 95.25 106 ARG A CA 1
ATOM 748 C C . ARG A 1 106 ? -6.553 1.123 -4.496 1.00 95.25 106 ARG A C 1
ATOM 750 O O . ARG A 1 106 ? -6.761 1.010 -5.703 1.00 95.25 106 ARG A O 1
ATOM 757 N N . ILE A 1 107 ? -5.778 0.300 -3.806 1.00 97.44 107 ILE A N 1
ATOM 758 C CA . ILE A 1 107 ? -5.120 -0.877 -4.364 1.00 97.44 107 ILE A CA 1
ATOM 759 C C . ILE A 1 107 ? -5.179 -2.036 -3.368 1.00 97.44 107 ILE A C 1
ATOM 761 O O . ILE A 1 107 ? -4.970 -1.849 -2.168 1.00 97.44 107 ILE A O 1
ATOM 765 N N . ARG A 1 108 ? -5.464 -3.245 -3.857 1.00 97.88 108 ARG A N 1
ATOM 766 C CA . ARG A 1 108 ? -5.276 -4.485 -3.092 1.00 97.88 108 ARG A CA 1
ATOM 767 C C . ARG A 1 108 ? -3.818 -4.892 -3.090 1.00 97.88 108 ARG A C 1
ATOM 769 O O . ARG A 1 108 ? -3.196 -4.988 -4.150 1.00 97.88 108 ARG A O 1
ATOM 776 N N . VAL A 1 109 ? -3.300 -5.199 -1.909 1.00 97.94 109 VAL A N 1
ATOM 777 C CA . VAL A 1 109 ? -1.903 -5.585 -1.722 1.00 97.94 109 VAL A CA 1
ATOM 778 C C . VAL A 1 109 ? -1.774 -6.755 -0.758 1.00 97.94 109 VAL A C 1
ATOM 780 O O . VAL A 1 109 ? -2.612 -6.942 0.121 1.00 97.94 109 VAL A O 1
ATOM 783 N N . GLU A 1 110 ? -0.703 -7.521 -0.918 1.00 97.62 110 GLU A N 1
ATOM 784 C CA . GLU A 1 110 ? -0.247 -8.527 0.036 1.00 97.62 110 GLU A CA 1
ATOM 785 C C . GLU A 1 110 ? 0.923 -7.945 0.828 1.00 97.62 110 GLU A C 1
ATOM 787 O O . GLU A 1 110 ? 1.914 -7.519 0.236 1.00 97.62 110 GLU A O 1
ATOM 792 N N . ALA A 1 111 ? 0.828 -7.912 2.157 1.00 95.62 111 ALA A N 1
ATOM 793 C CA . ALA A 1 111 ? 1.944 -7.503 3.001 1.00 95.62 111 ALA A CA 1
ATOM 794 C C . ALA A 1 111 ? 3.137 -8.451 2.786 1.00 95.62 111 ALA A C 1
ATOM 796 O O . ALA A 1 111 ? 2.983 -9.672 2.869 1.00 95.62 111 ALA A O 1
ATOM 797 N N . ALA A 1 112 ? 4.309 -7.875 2.503 1.00 90.69 112 ALA A N 1
ATOM 798 C CA . ALA A 1 112 ? 5.541 -8.614 2.217 1.00 90.69 112 ALA A CA 1
ATOM 799 C C . ALA A 1 112 ? 6.098 -9.339 3.451 1.00 90.69 112 ALA A C 1
ATOM 801 O O . ALA A 1 112 ? 5.557 -9.174 4.570 1.00 90.69 112 ALA A O 1
#

Secondary structure (DSSP, 8-state):
-------TTS----EEEPP-GGGT--TTSPPPTT----EEEPPTT-EEEEEEPTT-EE-TT-EEEE-TTS-EEE--TTTS-GGG--EEESS-EE-TTSPTTSS-EEEEEEE-

Organism: NCBI:txid412755

Foldseek 3Di:
DDDQPADLADQDFLKDWAAPPVVPGHPVDDDDPPDDTDMDRDDFFDKDKFWAFALAWDAFFFFWAAHRVRGIHGDDVVPHDPSRGFWTFRHTDDRNVGDGVGDIDITIITTD

Radius of gyration: 13.47 Å; chains: 1; bounding box: 37×29×34 Å

Sequence (112 aa):
DLQVVGSSATPVRKAFALENDLIGDGIDDAYAAGDTVKYIVCPAGTEIYAFLDGGENVSKGDALIPSGDGSLLAFIESTHEAGIIVAYALEAVNISAQSAGGTQARIRVEAA

pLDDT: mean 88.16, std 11.48, range [46.47, 98.56]